Protein AF-A0A1I0MH93-F1 (afdb_monomer)

Sequence (57 aa):
MKDIYIYITPENWNKDKPEVTIFGNVISNNENYVEIKDDKGYTQIINIQKVFAIVYM

Foldseek 3Di:
DWWKFWALDPVCVVVVNGPDIAAFDFPDDDPFWTWTQGPVRDTDTGGCPRTPDIDTD

Structure (mmCIF, N/CA/C/O backbone):
data_AF-A0A1I0MH93-F1
#
_entry.id   AF-A0A1I0MH93-F1
#
loop_
_atom_site.group_PDB
_atom_site.id
_atom_site.type_symbol
_atom_site.label_atom_id
_atom_site.label_alt_id
_atom_site.label_comp_id
_atom_site.label_asym_id
_atom_site.label_entity_id
_atom_site.label_seq_id
_atom_site.pdbx_PDB_ins_code
_atom_site.Cartn_x
_atom_site.Cartn_y
_atom_site.Cartn_z
_atom_site.occupancy
_atom_site.B_iso_or_equiv
_atom_site.auth_seq_id
_atom_site.auth_comp_id
_atom_site.auth_asym_id
_atom_site.auth_atom_id
_atom_site.pdbx_PDB_model_num
ATOM 1 N N . MET A 1 1 ? -15.658 -0.345 3.840 1.00 83.12 1 MET A N 1
ATOM 2 C CA . MET A 1 1 ? -14.403 -1.112 3.776 1.00 83.12 1 MET A CA 1
ATOM 3 C C . MET A 1 1 ? -14.272 -1.646 2.378 1.00 83.12 1 MET A C 1
ATOM 5 O O . MET 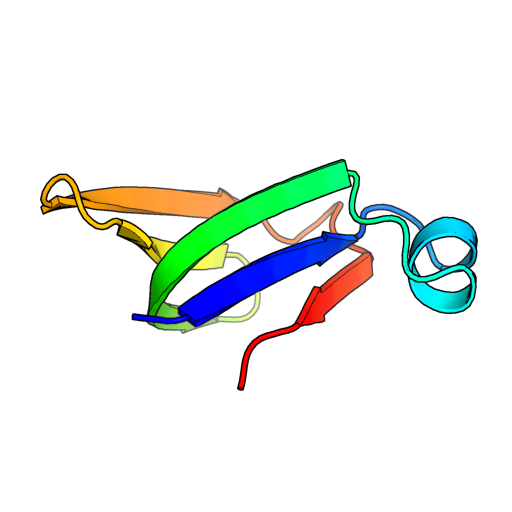A 1 1 ? -15.281 -2.055 1.808 1.00 83.12 1 MET A O 1
ATOM 9 N N . LYS A 1 2 ? -13.083 -1.514 1.810 1.00 93.81 2 LYS A N 1
ATOM 10 C CA . LYS A 1 2 ? -12.757 -1.840 0.424 1.00 93.81 2 LYS A CA 1
ATOM 11 C C . LYS A 1 2 ? -11.338 -2.398 0.391 1.00 93.81 2 LYS A C 1
ATOM 13 O O . LYS A 1 2 ? -10.581 -2.188 1.341 1.00 93.81 2 LYS A O 1
ATOM 18 N N . ASP A 1 3 ? -10.994 -3.074 -0.695 1.00 97.50 3 ASP A N 1
ATOM 19 C CA . ASP A 1 3 ? -9.613 -3.471 -0.937 1.00 97.50 3 ASP A CA 1
ATOM 20 C C . ASP A 1 3 ? -8.755 -2.235 -1.222 1.00 97.50 3 ASP A C 1
ATOM 22 O O . ASP A 1 3 ? -9.123 -1.354 -2.006 1.00 97.50 3 ASP A O 1
ATOM 26 N N . ILE A 1 4 ? -7.622 -2.168 -0.531 1.00 97.69 4 ILE A N 1
ATOM 27 C CA . ILE A 1 4 ? -6.593 -1.147 -0.667 1.00 97.69 4 ILE A CA 1
ATOM 28 C C . ILE A 1 4 ? -5.346 -1.859 -1.172 1.00 97.69 4 ILE A C 1
ATOM 30 O O . ILE A 1 4 ? -4.760 -2.692 -0.476 1.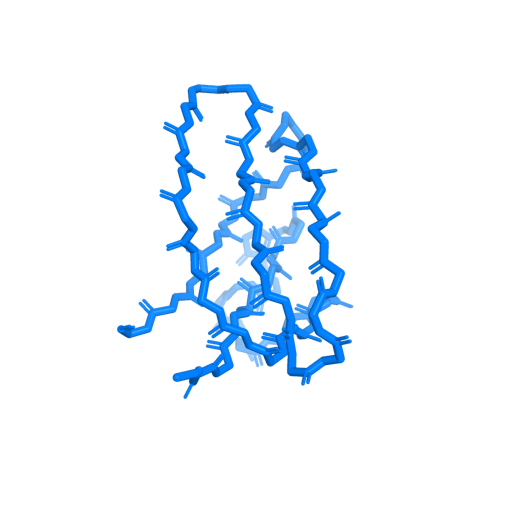00 97.69 4 ILE A O 1
ATOM 34 N N . TYR A 1 5 ? -4.958 -1.531 -2.394 1.00 98.06 5 TYR A N 1
ATOM 35 C CA . TYR A 1 5 ? -3.854 -2.154 -3.105 1.00 98.06 5 TYR A CA 1
ATOM 36 C C . TYR A 1 5 ? -2.605 -1.294 -2.979 1.00 98.06 5 TYR A C 1
ATOM 38 O O . TYR A 1 5 ? -2.645 -0.101 -3.279 1.00 98.06 5 TYR A O 1
ATOM 46 N N . ILE A 1 6 ? -1.496 -1.889 -2.5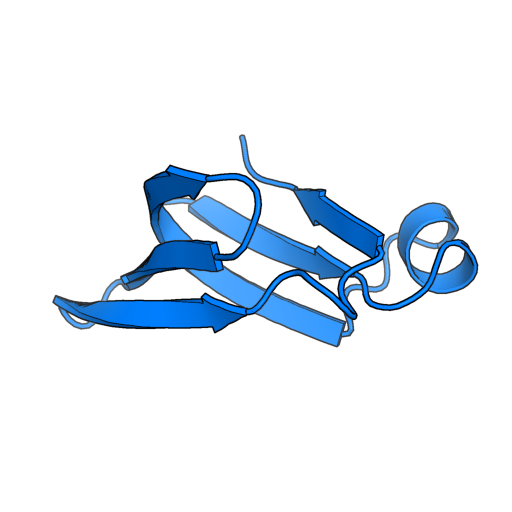52 1.00 97.56 6 ILE A N 1
ATOM 47 C CA . ILE A 1 6 ? -0.210 -1.210 -2.397 1.00 97.56 6 ILE A CA 1
ATOM 48 C C . ILE A 1 6 ? 0.755 -1.769 -3.432 1.00 97.56 6 ILE A C 1
ATOM 50 O O . ILE A 1 6 ? 1.005 -2.975 -3.465 1.00 97.56 6 ILE A O 1
ATOM 54 N N . TYR A 1 7 ? 1.298 -0.860 -4.236 1.00 98.31 7 TYR A N 1
ATO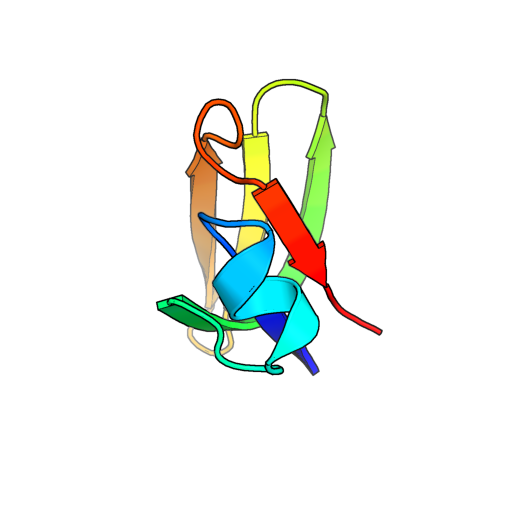M 55 C CA . TYR A 1 7 ? 2.232 -1.131 -5.316 1.00 98.31 7 TYR A CA 1
ATOM 56 C C . TYR A 1 7 ? 3.607 -0.557 -4.984 1.00 98.31 7 TYR A C 1
ATOM 58 O O . TYR A 1 7 ? 3.722 0.644 -4.747 1.00 98.31 7 TYR A O 1
ATOM 66 N N . ILE A 1 8 ? 4.663 -1.368 -5.001 1.00 97.75 8 ILE A N 1
ATOM 67 C CA . ILE A 1 8 ? 6.048 -0.923 -4.750 1.00 97.75 8 ILE A CA 1
ATOM 68 C C . ILE A 1 8 ? 6.730 -0.495 -6.054 1.00 97.75 8 ILE A C 1
ATOM 70 O O . ILE A 1 8 ? 7.595 0.380 -6.040 1.00 97.75 8 ILE A O 1
ATOM 74 N N . THR A 1 9 ? 6.330 -1.067 -7.194 1.00 98.06 9 THR A N 1
ATOM 75 C CA . THR A 1 9 ? 6.936 -0.766 -8.500 1.00 98.06 9 THR A CA 1
ATOM 76 C C . THR A 1 9 ? 5.903 -0.358 -9.558 1.00 98.06 9 THR A C 1
ATOM 78 O O . THR A 1 9 ? 4.769 -0.849 -9.538 1.00 98.06 9 THR A O 1
ATOM 81 N N . PRO A 1 10 ? 6.288 0.484 -10.541 1.00 98.00 10 PRO A N 1
ATOM 82 C CA . PRO A 1 10 ? 5.424 0.818 -11.677 1.00 98.00 10 PRO A CA 1
ATOM 83 C C . PRO A 1 10 ? 5.063 -0.402 -12.528 1.00 98.00 10 PRO A C 1
ATOM 85 O O . PRO A 1 10 ? 3.980 -0.458 -13.103 1.00 98.00 10 PRO A O 1
ATOM 88 N N . GLU A 1 11 ? 5.954 -1.392 -12.620 1.00 98.38 11 GLU A N 1
ATOM 89 C CA . GLU A 1 11 ? 5.697 -2.629 -13.357 1.00 98.38 11 GLU A CA 1
ATOM 90 C C . GLU A 1 11 ? 4.539 -3.419 -12.740 1.00 98.38 11 GLU A C 1
ATOM 92 O O . GLU A 1 11 ? 3.643 -3.858 -13.462 1.00 98.38 11 GLU A O 1
ATOM 97 N N . ASN A 1 12 ? 4.538 -3.568 -11.415 1.00 98.06 12 ASN A N 1
ATOM 98 C CA . ASN A 1 12 ? 3.484 -4.281 -10.700 1.00 98.06 12 ASN A CA 1
ATOM 99 C C . ASN A 1 12 ? 2.155 -3.528 -10.737 1.00 98.06 12 ASN A C 1
ATOM 101 O O . ASN A 1 12 ? 1.114 -4.158 -10.910 1.00 98.06 12 ASN A O 1
ATOM 105 N N . TRP A 1 13 ? 2.192 -2.194 -10.689 1.00 98.06 13 TRP A N 1
ATOM 106 C CA . TRP A 1 13 ? 1.004 -1.367 -10.905 1.00 98.06 13 TRP A CA 1
ATOM 107 C C . TRP A 1 13 ? 0.415 -1.549 -12.310 1.00 98.06 13 TRP A C 1
ATOM 109 O O . TRP A 1 13 ? -0.771 -1.830 -12.448 1.00 98.06 13 TRP A O 1
ATOM 119 N N . ASN A 1 14 ? 1.246 -1.505 -13.356 1.00 97.75 14 ASN A N 1
ATOM 120 C CA . ASN A 1 14 ? 0.799 -1.717 -14.739 1.00 97.75 14 ASN A CA 1
ATOM 121 C C . ASN A 1 14 ? 0.229 -3.123 -14.994 1.00 97.75 14 ASN A C 1
ATOM 123 O O . ASN A 1 14 ? -0.564 -3.311 -15.913 1.00 97.75 14 ASN A O 1
ATOM 127 N N . LYS A 1 15 ? 0.666 -4.121 -14.219 1.00 98.12 15 LYS A N 1
ATOM 128 C CA . LYS A 1 15 ? 0.215 -5.516 -14.323 1.00 98.12 15 LYS A CA 1
ATOM 129 C C . LYS A 1 15 ? -0.944 -5.855 -13.381 1.00 98.12 15 LYS A C 1
ATOM 131 O O . LYS A 1 15 ? -1.342 -7.017 -13.375 1.00 98.12 15 LYS A O 1
ATOM 136 N N . ASP A 1 16 ? -1.432 -4.891 -12.594 1.00 96.75 16 ASP A N 1
ATOM 137 C CA . ASP A 1 16 ? -2.442 -5.090 -11.543 1.00 96.75 16 ASP A CA 1
ATOM 138 C C . ASP A 1 16 ? -2.056 -6.224 -10.567 1.00 96.75 16 ASP A C 1
ATOM 140 O O . ASP A 1 16 ? -2.825 -7.132 -10.256 1.00 96.75 16 ASP A O 1
ATOM 144 N N . LYS A 1 17 ? -0.785 -6.226 -10.140 1.00 98.00 17 LYS A N 1
ATOM 145 C CA . LYS A 1 17 ? -0.207 -7.209 -9.211 1.00 98.00 17 LYS A CA 1
ATOM 146 C C . LYS A 1 17 ? 0.290 -6.527 -7.935 1.00 98.00 17 LYS A C 1
ATOM 148 O O . LYS A 1 17 ? 1.496 -6.324 -7.807 1.00 98.00 17 LYS A O 1
ATOM 153 N N . PRO A 1 18 ? -0.601 -6.154 -7.006 1.00 97.62 18 PRO A N 1
ATOM 154 C CA . PRO A 1 18 ? -0.197 -5.481 -5.778 1.00 97.62 18 PRO A CA 1
ATOM 155 C C . PRO A 1 18 ? 0.675 -6.386 -4.907 1.00 97.62 18 PRO A C 1
ATOM 157 O O . PRO A 1 18 ? 0.403 -7.579 -4.767 1.00 97.62 18 PRO A O 1
ATOM 160 N N . GLU A 1 19 ? 1.706 -5.820 -4.281 1.00 97.81 19 GLU A N 1
ATOM 161 C CA . GLU A 1 19 ? 2.531 -6.542 -3.310 1.00 97.81 19 GLU A CA 1
ATOM 1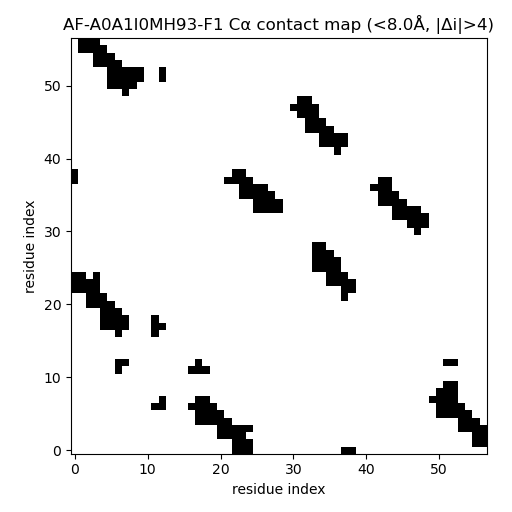62 C C . GLU A 1 19 ? 1.776 -6.779 -2.003 1.00 97.81 19 GLU A C 1
ATOM 164 O O . GLU A 1 19 ? 1.997 -7.788 -1.332 1.00 97.81 19 GLU A O 1
ATOM 169 N N . VAL A 1 20 ? 0.882 -5.857 -1.637 1.00 96.56 20 VAL A N 1
ATOM 170 C CA . VAL A 1 20 ? 0.046 -5.970 -0.440 1.00 96.56 20 VAL A CA 1
ATOM 171 C C . VAL A 1 20 ? -1.380 -5.545 -0.769 1.00 96.56 20 VAL A C 1
ATOM 173 O O . VAL A 1 20 ? -1.603 -4.521 -1.411 1.00 96.56 20 VAL A O 1
ATOM 176 N N . THR A 1 21 ? -2.351 -6.327 -0.296 1.00 96.88 21 THR A N 1
ATOM 177 C CA . THR A 1 21 ? -3.776 -5.972 -0.307 1.00 96.88 21 THR A CA 1
ATOM 178 C C . THR A 1 21 ? -4.279 -5.908 1.128 1.00 96.88 21 THR A C 1
ATOM 180 O O . THR A 1 21 ? -4.093 -6.860 1.888 1.00 96.88 21 THR A O 1
ATOM 183 N N . ILE A 1 22 ? -4.898 -4.790 1.504 1.00 96.50 22 ILE A N 1
ATOM 184 C CA . ILE A 1 22 ? -5.489 -4.579 2.828 1.00 96.50 22 ILE A CA 1
ATOM 185 C C . ILE A 1 22 ? -6.975 -4.304 2.653 1.00 96.50 22 ILE A C 1
ATOM 187 O O . ILE A 1 22 ? -7.351 -3.372 1.950 1.00 96.50 22 ILE A O 1
ATOM 191 N N . PHE A 1 23 ? -7.825 -5.066 3.335 1.00 97.50 23 PHE A N 1
ATOM 192 C CA . PHE A 1 23 ? -9.251 -4.772 3.384 1.00 97.50 23 PHE A CA 1
ATOM 193 C C . PHE A 1 23 ? -9.538 -3.799 4.533 1.00 97.50 23 PHE A C 1
ATOM 195 O O . PHE A 1 23 ? -9.335 -4.122 5.704 1.00 97.50 23 PHE A O 1
ATOM 202 N N . GLY A 1 24 ? -9.980 -2.582 4.217 1.00 96.56 24 GLY A N 1
ATOM 203 C CA . GLY A 1 24 ? -10.149 -1.549 5.238 1.00 96.56 24 GLY A CA 1
ATOM 204 C C . GLY A 1 24 ? -10.699 -0.230 4.717 1.00 96.56 24 GLY A C 1
ATOM 205 O O . GLY A 1 24 ? -11.337 -0.166 3.666 1.00 96.56 24 GLY A O 1
ATOM 206 N N . ASN A 1 25 ? -10.495 0.835 5.489 1.00 97.12 25 ASN A N 1
ATOM 207 C CA . ASN A 1 25 ? -10.746 2.209 5.062 1.00 97.12 25 ASN A CA 1
ATOM 208 C C . ASN A 1 25 ? -9.503 3.060 5.331 1.00 97.12 25 ASN A C 1
ATOM 210 O O . ASN A 1 25 ? -8.941 2.993 6.425 1.00 97.12 25 ASN A O 1
ATOM 214 N N . VAL A 1 26 ? -9.122 3.902 4.370 1.00 96.38 26 VAL A N 1
ATOM 215 C CA . VAL A 1 26 ? -8.144 4.968 4.609 1.00 96.38 26 VAL A CA 1
ATOM 216 C C . VAL A 1 26 ? -8.783 6.014 5.519 1.00 96.38 26 VAL A C 1
ATOM 218 O O . VAL A 1 26 ? -9.859 6.526 5.213 1.00 96.38 26 VAL A O 1
ATOM 221 N N . ILE A 1 27 ? -8.142 6.297 6.651 1.00 95.88 27 ILE A N 1
ATOM 222 C CA . ILE A 1 27 ? -8.607 7.296 7.624 1.00 95.88 27 ILE A CA 1
ATOM 223 C C . ILE A 1 27 ? -7.905 8.632 7.400 1.00 95.88 27 ILE A C 1
ATOM 225 O O . ILE A 1 27 ? -8.530 9.684 7.500 1.00 95.88 27 ILE A O 1
ATOM 229 N N . SER A 1 28 ? -6.606 8.590 7.115 1.00 94.19 28 SER A N 1
ATOM 230 C CA . SER A 1 28 ? -5.764 9.771 6.958 1.00 94.19 28 SER A CA 1
ATOM 231 C C . SER A 1 28 ? -4.627 9.464 5.993 1.00 94.19 28 SER A C 1
ATOM 233 O O . SER A 1 28 ? -4.157 8.327 5.921 1.00 94.19 28 SER A O 1
ATOM 235 N N . ASN A 1 29 ? -4.177 10.467 5.247 1.00 93.00 29 ASN A N 1
ATOM 236 C CA . ASN A 1 29 ? -2.966 10.392 4.446 1.00 93.00 29 ASN A CA 1
ATOM 237 C C . ASN A 1 29 ? -2.220 11.730 4.471 1.00 93.00 29 ASN A C 1
ATOM 239 O O . ASN A 1 29 ? -2.803 12.797 4.662 1.00 93.00 29 ASN A O 1
ATOM 243 N N . ASN A 1 30 ? -0.906 11.660 4.302 1.00 91.69 30 ASN A N 1
ATOM 244 C CA . ASN A 1 30 ? -0.062 12.810 4.006 1.00 91.69 30 ASN A CA 1
ATOM 245 C C . ASN A 1 30 ? 1.113 12.369 3.123 1.00 91.69 30 ASN A C 1
ATOM 247 O O . ASN A 1 30 ? 1.155 11.238 2.646 1.00 91.69 30 ASN A O 1
ATOM 251 N N . GLU A 1 31 ? 2.079 13.260 2.912 1.00 90.00 31 GLU A N 1
ATOM 252 C CA . GLU A 1 31 ? 3.248 13.012 2.057 1.00 90.00 31 GLU A CA 1
ATOM 253 C C . GLU A 1 31 ? 4.172 11.884 2.557 1.00 90.00 31 GLU A C 1
ATOM 255 O O . GLU A 1 31 ? 4.996 11.383 1.797 1.00 90.00 31 GLU A O 1
ATOM 260 N N . ASN A 1 32 ? 4.053 11.465 3.821 1.00 94.19 32 ASN A N 1
ATOM 261 C CA . ASN A 1 32 ? 4.953 10.499 4.454 1.00 94.19 32 ASN A CA 1
ATOM 262 C C . ASN A 1 32 ? 4.292 9.157 4.770 1.00 94.19 32 ASN A C 1
ATOM 264 O O . ASN A 1 32 ? 4.974 8.126 4.754 1.00 94.19 32 ASN A O 1
ATOM 268 N N . TYR A 1 33 ? 2.993 9.150 5.080 1.00 96.62 33 TYR A N 1
ATOM 269 C CA . TYR A 1 33 ? 2.293 7.931 5.465 1.00 96.62 33 TYR A CA 1
ATOM 270 C C . TYR A 1 33 ? 0.810 7.909 5.074 1.00 96.62 33 TYR A C 1
ATOM 272 O O . TYR A 1 33 ? 0.182 8.945 4.849 1.00 96.62 33 TYR A O 1
ATOM 280 N N . VAL A 1 34 ? 0.240 6.701 5.070 1.00 97.12 34 VAL A N 1
ATOM 281 C CA . VAL A 1 34 ? -1.209 6.465 5.065 1.00 97.12 34 VAL A CA 1
ATOM 282 C C . VAL A 1 34 ? -1.627 5.683 6.309 1.00 97.12 34 VAL A C 1
ATOM 284 O O . VAL A 1 34 ? -0.942 4.752 6.735 1.00 97.12 34 VAL A O 1
ATOM 287 N N . GLU A 1 35 ? -2.749 6.078 6.899 1.00 97.81 35 GLU A N 1
ATOM 288 C CA . GLU A 1 35 ? -3.419 5.366 7.982 1.00 97.81 35 GLU A CA 1
ATOM 289 C C . GLU A 1 35 ? -4.613 4.593 7.431 1.00 97.81 35 GLU A C 1
ATOM 291 O O . GLU A 1 35 ? -5.525 5.170 6.831 1.00 97.81 35 GLU A O 1
ATOM 296 N N . ILE A 1 36 ? -4.629 3.286 7.674 1.00 97.81 36 ILE A N 1
ATOM 297 C CA . ILE A 1 36 ? -5.700 2.382 7.262 1.00 97.81 36 ILE A CA 1
ATOM 298 C C . ILE A 1 36 ? -6.273 1.718 8.504 1.00 97.81 36 ILE A C 1
ATOM 300 O O . ILE A 1 36 ? -5.529 1.140 9.290 1.00 97.81 36 ILE A O 1
ATOM 304 N N . LYS A 1 37 ? -7.595 1.747 8.665 1.00 97.94 37 LYS A N 1
ATOM 305 C CA . LYS A 1 37 ? -8.272 0.902 9.651 1.00 97.94 37 LYS A CA 1
ATOM 306 C C . LYS A 1 37 ? -8.838 -0.329 8.982 1.00 97.94 37 LYS A C 1
ATOM 308 O O . LYS A 1 37 ? -9.688 -0.212 8.095 1.00 97.94 37 LYS A O 1
ATOM 313 N N . ASP A 1 38 ? -8.335 -1.479 9.402 1.00 96.38 38 ASP A N 1
ATOM 314 C CA . ASP A 1 38 ? -8.759 -2.768 8.876 1.00 96.38 38 ASP A CA 1
ATOM 315 C C . ASP A 1 38 ? -10.081 -3.244 9.497 1.00 96.38 38 ASP A C 1
ATOM 317 O O . ASP A 1 38 ? -10.657 -2.618 10.397 1.00 96.38 38 ASP A O 1
ATOM 321 N N . ASP A 1 39 ? -10.589 -4.351 8.970 1.00 95.12 39 ASP A N 1
ATOM 322 C CA . ASP A 1 39 ? -11.812 -5.020 9.415 1.00 95.12 39 ASP A CA 1
ATOM 323 C C . ASP A 1 39 ? -11.739 -5.579 10.841 1.00 95.12 39 ASP A C 1
ATOM 325 O O . ASP A 1 39 ? -12.770 -5.759 11.490 1.00 95.12 39 ASP A O 1
ATOM 329 N N . LYS A 1 40 ? -10.528 -5.785 11.364 1.00 95.69 40 LYS A N 1
ATOM 330 C CA . LYS A 1 40 ? -10.268 -6.218 12.744 1.00 95.69 40 LYS A CA 1
ATOM 331 C C . LYS A 1 40 ? -10.194 -5.047 13.724 1.00 95.69 40 LYS A C 1
ATOM 333 O O . LYS A 1 40 ? -10.092 -5.260 14.931 1.00 95.69 40 LYS A O 1
ATOM 338 N N . GLY A 1 41 ? -10.285 -3.815 13.227 1.00 94.50 41 GLY A N 1
ATOM 339 C CA . GLY A 1 41 ? -10.252 -2.601 14.029 1.00 94.50 41 GLY A CA 1
ATOM 340 C C . GLY A 1 41 ? -8.845 -2.112 14.369 1.00 94.50 41 GLY A C 1
ATOM 341 O O . GLY A 1 41 ? -8.736 -1.164 15.150 1.00 94.50 41 GLY A O 1
ATOM 342 N N . TYR A 1 42 ? -7.793 -2.697 13.787 1.00 97.44 42 TYR A N 1
ATOM 343 C CA . TYR A 1 42 ? -6.428 -2.199 13.934 1.00 97.44 42 TYR A CA 1
ATOM 344 C C . TYR A 1 42 ? -6.185 -1.002 13.020 1.00 97.44 42 TYR A C 1
ATOM 346 O O . TYR A 1 42 ? -6.653 -0.958 11.882 1.00 97.44 42 TYR A O 1
ATOM 354 N N . THR A 1 43 ? -5.402 -0.045 13.515 1.00 97.19 43 THR A N 1
ATOM 355 C CA . THR A 1 43 ? -4.862 1.047 12.702 1.00 97.19 43 THR A CA 1
ATOM 356 C C . THR A 1 43 ? -3.483 0.649 12.193 1.00 97.19 43 THR A C 1
ATOM 358 O O . THR A 1 43 ? -2.557 0.449 12.978 1.00 97.19 43 THR A O 1
ATOM 361 N N . GLN A 1 44 ? -3.345 0.554 10.877 1.00 96.12 44 GLN A N 1
ATOM 362 C CA . GLN A 1 44 ? -2.087 0.336 10.179 1.00 96.12 44 GLN A CA 1
ATOM 363 C C . GLN A 1 44 ? -1.535 1.685 9.714 1.00 96.12 44 GLN A C 1
ATOM 365 O O . GLN A 1 44 ? -2.244 2.446 9.059 1.00 96.12 44 GLN A O 1
ATOM 370 N N . ILE A 1 45 ? -0.277 1.978 10.045 1.00 96.38 45 ILE A N 1
ATOM 371 C CA . ILE A 1 45 ? 0.435 3.188 9.616 1.00 96.38 45 ILE A CA 1
ATOM 372 C C . ILE A 1 45 ?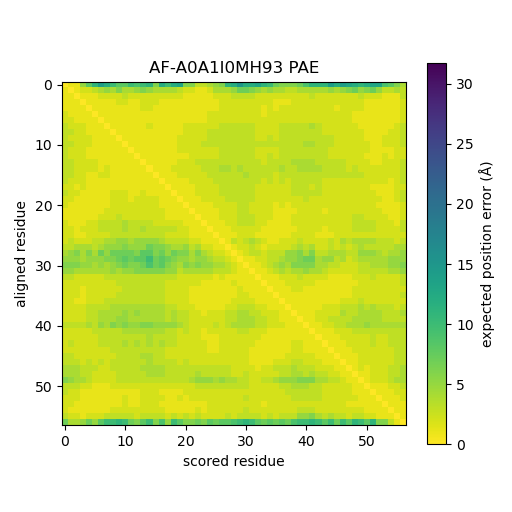 1.513 2.748 8.632 1.00 96.38 45 ILE A C 1
ATOM 374 O O . ILE A 1 45 ? 2.452 2.046 9.010 1.00 96.38 45 ILE A O 1
ATOM 378 N N . ILE A 1 46 ? 1.375 3.142 7.370 1.00 95.31 46 ILE A N 1
ATOM 379 C CA . ILE A 1 46 ? 2.238 2.677 6.283 1.00 95.31 46 ILE A CA 1
ATOM 380 C C . ILE A 1 46 ? 3.059 3.850 5.771 1.00 95.31 46 ILE A C 1
ATOM 382 O O . ILE A 1 46 ? 2.500 4.829 5.284 1.00 95.31 46 ILE A O 1
ATOM 386 N N . ASN A 1 47 ? 4.385 3.745 5.859 1.00 94.81 47 ASN A N 1
ATOM 387 C CA . ASN A 1 47 ? 5.302 4.703 5.242 1.00 94.81 47 ASN A CA 1
ATOM 388 C C . ASN A 1 47 ? 5.234 4.578 3.709 1.00 94.81 47 ASN A C 1
ATOM 390 O O . ASN A 1 47 ? 5.397 3.478 3.180 1.00 94.81 47 ASN A O 1
ATOM 394 N N . ILE A 1 48 ? 5.031 5.696 3.004 1.00 95.38 48 ILE A N 1
ATOM 395 C CA . ILE A 1 48 ? 4.837 5.696 1.543 1.00 95.38 48 ILE A CA 1
ATOM 396 C C . ILE A 1 48 ? 6.095 6.056 0.738 1.00 95.38 48 ILE A C 1
ATOM 398 O O . ILE A 1 48 ? 6.051 6.047 -0.485 1.00 95.38 48 ILE A O 1
ATOM 402 N N . GLN A 1 49 ? 7.243 6.307 1.378 1.00 94.06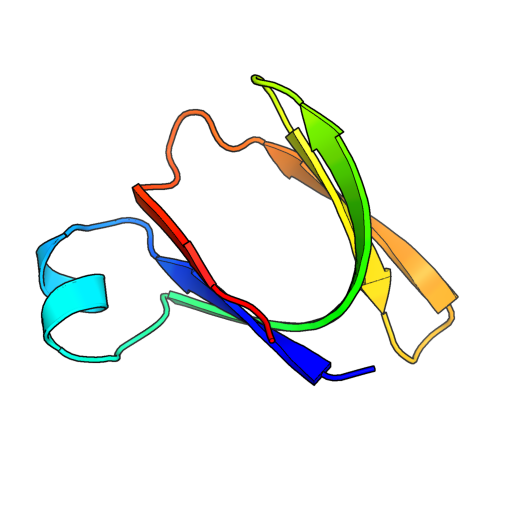 49 GLN A N 1
ATOM 403 C CA . GLN A 1 49 ? 8.469 6.746 0.686 1.00 94.06 49 GLN A CA 1
ATOM 404 C C . GLN A 1 49 ? 9.012 5.723 -0.322 1.00 94.06 49 GLN A C 1
ATOM 406 O O . GLN A 1 49 ? 9.730 6.088 -1.249 1.00 94.06 49 GLN A O 1
ATOM 411 N N . LYS A 1 50 ? 8.707 4.435 -0.128 1.00 93.12 50 LYS A N 1
ATOM 412 C CA . LYS A 1 50 ? 9.091 3.342 -1.039 1.00 93.12 50 LYS A CA 1
ATOM 413 C C . LYS A 1 50 ? 7.893 2.719 -1.751 1.00 93.12 50 LYS A C 1
ATOM 415 O O . LYS A 1 50 ? 8.018 1.637 -2.314 1.00 93.12 50 LYS A O 1
ATOM 420 N 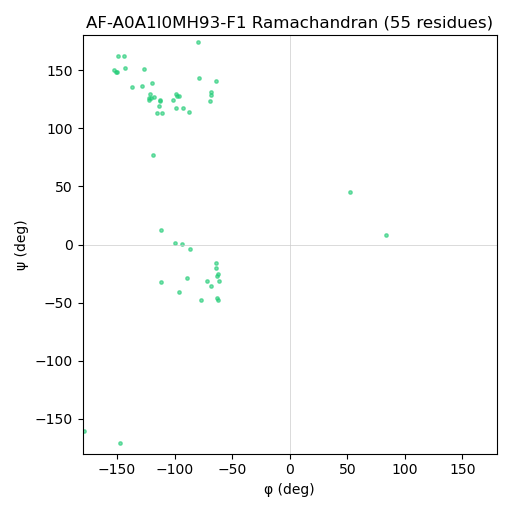N . VAL A 1 51 ? 6.737 3.368 -1.685 1.00 95.56 51 VAL A N 1
ATOM 421 C CA . VAL A 1 51 ? 5.519 2.917 -2.348 1.00 95.56 51 VAL A CA 1
ATOM 422 C C . VAL A 1 51 ? 5.382 3.698 -3.647 1.00 95.56 51 VAL A C 1
ATOM 424 O O . VAL A 1 51 ? 5.489 4.920 -3.659 1.00 95.56 51 VAL A O 1
ATOM 427 N N . PHE A 1 52 ? 5.160 2.989 -4.748 1.00 96.94 52 PHE A N 1
ATOM 428 C CA . PHE A 1 52 ? 4.886 3.601 -6.041 1.00 96.94 52 PHE A CA 1
ATOM 429 C C . PHE A 1 52 ? 3.445 4.119 -6.117 1.00 96.94 52 PHE A C 1
ATOM 431 O O . PHE A 1 52 ? 3.2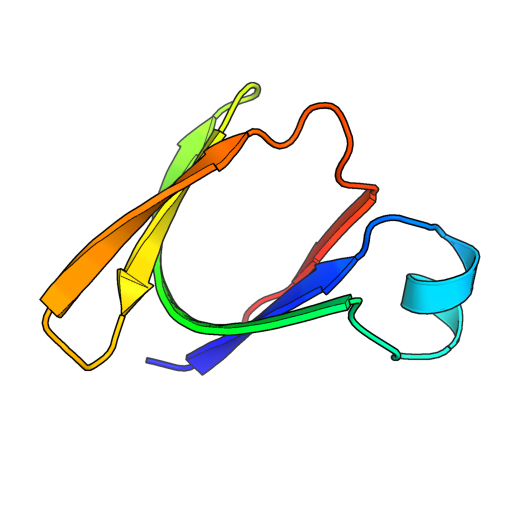22 5.256 -6.524 1.00 96.94 52 PHE A O 1
ATOM 438 N N . ALA A 1 53 ? 2.468 3.301 -5.717 1.00 96.75 53 ALA A N 1
ATOM 439 C CA . ALA A 1 53 ? 1.062 3.692 -5.719 1.00 96.75 53 ALA A CA 1
ATOM 440 C C . ALA A 1 53 ? 0.269 2.990 -4.612 1.00 96.75 53 ALA A C 1
ATOM 442 O O . ALA A 1 53 ? 0.541 1.841 -4.270 1.00 96.75 53 ALA A O 1
ATOM 443 N N . ILE A 1 54 ? -0.754 3.671 -4.095 1.00 96.81 54 ILE A N 1
ATOM 444 C CA . ILE A 1 54 ? -1.800 3.076 -3.258 1.00 96.81 54 ILE A CA 1
ATOM 445 C C . ILE A 1 54 ? -3.135 3.349 -3.944 1.00 96.81 54 ILE A C 1
ATOM 447 O O . ILE A 1 54 ? -3.445 4.502 -4.235 1.00 96.81 54 ILE A O 1
ATOM 451 N N . VAL A 1 55 ? -3.907 2.300 -4.223 1.00 96.94 55 VAL A N 1
ATOM 452 C CA . VAL A 1 55 ? -5.162 2.383 -4.982 1.00 96.94 55 VAL A CA 1
ATOM 453 C C . VAL A 1 55 ? -6.305 1.827 -4.144 1.00 96.94 55 VAL A C 1
ATOM 455 O O . VAL A 1 55 ? -6.237 0.700 -3.661 1.00 96.94 55 VAL A O 1
ATOM 458 N N . TYR A 1 56 ? -7.359 2.620 -3.982 1.00 94.50 56 TYR A N 1
ATOM 459 C CA . TYR A 1 56 ? -8.600 2.254 -3.303 1.00 94.50 56 TYR A CA 1
ATOM 460 C C . TYR A 1 56 ? -9.754 3.084 -3.882 1.00 94.50 56 TYR A C 1
ATOM 462 O O . TYR A 1 56 ? -9.532 4.198 -4.359 1.00 94.50 56 TYR A O 1
ATOM 470 N N . MET A 1 57 ? -10.972 2.532 -3.877 1.00 80.88 57 MET A N 1
ATOM 471 C CA . MET A 1 57 ? -12.182 3.228 -4.352 1.00 80.88 57 MET A CA 1
ATOM 472 C C . MET A 1 57 ? -12.874 4.026 -3.254 1.00 80.88 57 MET A C 1
ATOM 474 O O . MET A 1 57 ? -12.693 3.741 -2.050 1.00 80.88 57 MET A O 1
#

Solvent-accessible surface area (backbone atoms only — not comparable to full-atom values): 3345 Å² total; per-residue (Å²): 119,44,65,34,36,34,16,59,41,69,68,33,52,77,67,74,49,55,81,42,78,45,58,20,40,80,76,49,73,61,96,56,35,40,33,34,36,35,84,86,71,50,77,45,79,42,74,39,88,72,44,63,46,76,50,66,134

Radius of gyration: 10.88 Å; Cα contacts (8 Å, |Δi|>4): 118; chains: 1; bounding box: 24×20×29 Å

Organism: NCBI:txid99656

Nearest PDB structures (foldseek):
  3hfo-assembly1_B  TM=7.244E-01  e=9.222E-02  Synechocystis sp. PCC 6803
  2hbp-assembly1_A  TM=7.067E-01  e=4.290E-01  Saccharomyces cerevisiae
  1fmw-assembly1_A  TM=5.562E-01  e=1.570E-01  Dictyostelium discoideum
  1c04-assembly1_A  TM=4.936E-01  e=7.304E-01  Haloarcula marismortui
  1jeg-assembly1_A  TM=4.025E-01  e=4.828E-01  Mus musculus

pLDDT: mean 95.86, std 3.17, range [80.88, 98.38]

Secondary structure (DSSP, 8-state):
-EEEEEESSHHHHHTT--SEEEEEEEEEE-SSEEEEEETTSPEEEEE-TT-SEEE--

Mean predicted aligned error: 2.49 Å